Protein AF-A0A2X3F8Z5-F1 (afdb_monomer_lite)

Sequence (65 aa):
MPGFRLEAQQQLAYPMILTGSEAQALLQMTPFAWRAKAEVHAALRQQPTFGCQTDFMIHCWQREA

Organism: Klebsiella pneumoniae (NCBI:txid573)

Radius of gyration: 17.8 Å; chains: 1; bounding box: 34×23×48 Å

Foldseek 3Di:
DVQKDFPDKDKDKDKDKDALVVVLVVLCPDPCVVVDDPVNNVVSNPHRIDIDMDIDIDIDIDGHD

InterPro domains:
  IPR029063 S-adenosyl-L-methionine-dependent methyltransferase superfamily [G3DSA:3.40.50.150] (1-65)

pLDDT: mean 94.72, std 4.47, range [66.25, 98.06]

Secondary structure (DSSP, 8-state):
-TTEEEEEEEEEEEEEEE-HHHHHHHHHTSTTGGGS-HHHHHHHHH-S-EEEEEEEEEEEEEE--

Structure (mmCIF, N/CA/C/O backbone):
data_AF-A0A2X3F8Z5-F1
#
_entry.id   AF-A0A2X3F8Z5-F1
#
loop_
_atom_site.group_PDB
_atom_site.id
_atom_site.type_symbol
_atom_site.label_atom_id
_atom_site.label_alt_id
_atom_site.label_comp_id
_atom_site.label_asym_id
_atom_site.label_entity_id
_atom_site.label_seq_id
_atom_site.pdbx_PDB_ins_code
_atom_site.Cartn_x
_atom_site.Cartn_y
_atom_site.Cartn_z
_atom_site.occupancy
_atom_site.B_iso_or_equiv
_atom_site.auth_seq_id
_atom_site.auth_comp_id
_atom_site.auth_asym_id
_atom_site.auth_atom_id
_atom_site.pdbx_PDB_model_num
ATOM 1 N N . MET A 1 1 ? 5.235 1.845 -23.743 1.00 66.25 1 MET A N 1
ATOM 2 C CA . MET A 1 1 ? 5.718 3.246 -23.773 1.00 66.25 1 MET A CA 1
ATOM 3 C C . MET A 1 1 ? 6.522 3.414 -25.052 1.00 66.25 1 MET A C 1
ATOM 5 O O . MET A 1 1 ? 7.259 2.487 -25.354 1.00 66.25 1 MET A O 1
ATOM 9 N N . PRO A 1 2 ? 6.394 4.508 -25.819 1.00 88.44 2 PRO A N 1
ATOM 10 C CA . PRO A 1 2 ? 7.251 4.713 -26.990 1.00 88.44 2 PRO A CA 1
ATOM 11 C C . PRO A 1 2 ? 8.737 4.632 -26.596 1.00 88.44 2 PRO A C 1
ATOM 13 O O . PRO A 1 2 ? 9.130 5.263 -25.614 1.00 88.44 2 PRO A O 1
ATOM 16 N N . GLY A 1 3 ? 9.534 3.829 -27.309 1.00 94.88 3 GLY A N 1
ATOM 17 C CA . GLY A 1 3 ? 10.960 3.614 -27.023 1.00 94.88 3 GLY A CA 1
ATOM 18 C C . GLY A 1 3 ? 11.270 2.648 -25.870 1.00 94.88 3 GLY A C 1
ATOM 19 O O . GLY A 1 3 ? 12.422 2.569 -25.442 1.00 94.88 3 GLY A O 1
ATOM 20 N N . PHE A 1 4 ? 10.274 1.931 -25.334 1.00 96.56 4 PHE A N 1
ATOM 21 C CA . PHE A 1 4 ? 10.460 0.922 -24.288 1.00 96.56 4 PHE A CA 1
ATOM 22 C C . PHE A 1 4 ? 9.629 -0.334 -24.556 1.00 96.56 4 PHE A C 1
ATOM 24 O O . PHE A 1 4 ? 8.403 -0.265 -24.700 1.00 96.56 4 PHE A O 1
ATOM 31 N N . ARG A 1 5 ? 10.286 -1.492 -24.476 1.00 96.38 5 ARG A N 1
ATOM 32 C CA . ARG A 1 5 ? 9.665 -2.815 -24.512 1.00 96.38 5 ARG A CA 1
ATOM 33 C C . ARG A 1 5 ? 9.396 -3.311 -23.093 1.00 96.38 5 ARG A C 1
ATOM 35 O O . ARG A 1 5 ? 10.253 -3.190 -22.220 1.00 96.38 5 ARG A O 1
ATOM 42 N N . LEU A 1 6 ? 8.212 -3.876 -22.858 1.00 96.69 6 LEU A N 1
ATOM 43 C CA . LEU A 1 6 ? 7.930 -4.606 -21.620 1.00 96.69 6 LEU A CA 1
ATOM 44 C C . LEU A 1 6 ? 8.694 -5.931 -21.662 1.00 96.69 6 LEU A C 1
ATOM 46 O O . LEU A 1 6 ? 8.412 -6.768 -22.513 1.00 96.69 6 LEU A O 1
ATOM 50 N N . GLU A 1 7 ? 9.656 -6.101 -20.766 1.00 97.12 7 GLU A N 1
ATOM 51 C CA . GLU A 1 7 ? 10.501 -7.296 -20.716 1.00 97.12 7 GLU A CA 1
ATOM 52 C C . GLU A 1 7 ? 9.918 -8.350 -19.773 1.00 97.12 7 GLU A C 1
ATOM 54 O O . GLU A 1 7 ? 9.963 -9.545 -20.050 1.00 97.12 7 GLU A O 1
ATOM 59 N N . ALA A 1 8 ? 9.327 -7.907 -18.663 1.00 97.50 8 ALA A N 1
ATOM 60 C CA . ALA A 1 8 ? 8.678 -8.794 -17.713 1.00 97.50 8 ALA A CA 1
ATOM 61 C C . ALA A 1 8 ? 7.543 -8.088 -16.974 1.00 97.50 8 ALA A C 1
ATOM 63 O O . ALA A 1 8 ? 7.578 -6.879 -16.734 1.00 97.50 8 ALA A O 1
ATOM 64 N N . GLN A 1 9 ? 6.564 -8.880 -16.555 1.00 97.88 9 GLN A N 1
ATOM 65 C CA . GLN A 1 9 ? 5.497 -8.466 -15.659 1.00 97.88 9 GLN A CA 1
ATOM 66 C C . GLN A 1 9 ? 5.311 -9.534 -14.586 1.00 97.88 9 GLN A C 1
ATOM 68 O O . GLN A 1 9 ? 5.334 -10.728 -14.881 1.00 97.88 9 GLN A O 1
ATOM 73 N N . GLN A 1 10 ? 5.090 -9.094 -13.352 1.00 98.00 10 GLN A N 1
ATOM 74 C CA . GLN A 1 10 ? 4.820 -9.971 -12.226 1.00 98.00 10 GLN A CA 1
ATOM 75 C C . GLN A 1 10 ? 3.760 -9.359 -11.315 1.00 98.00 10 GLN A C 1
ATOM 77 O O . GLN A 1 10 ? 3.842 -8.186 -10.955 1.00 98.00 10 GLN A O 1
ATOM 82 N N . GLN A 1 11 ? 2.806 -10.186 -10.892 1.00 97.94 11 GLN A N 1
ATOM 83 C CA . GLN A 1 11 ? 1.929 -9.873 -9.772 1.00 97.94 11 GLN A CA 1
ATOM 84 C C . GLN A 1 11 ? 2.535 -10.435 -8.482 1.00 97.94 11 GLN A C 1
ATOM 86 O O . GLN A 1 11 ? 2.973 -11.587 -8.442 1.00 97.94 11 GLN A O 1
ATOM 91 N N . LEU A 1 12 ? 2.569 -9.622 -7.432 1.00 98.06 12 LEU A N 1
ATOM 92 C CA . LEU A 1 12 ? 3.050 -9.998 -6.110 1.00 98.06 12 LEU A CA 1
ATOM 93 C C . LEU A 1 12 ? 1.971 -9.661 -5.087 1.00 98.06 12 LEU A C 1
ATOM 95 O O . LEU A 1 12 ? 1.792 -8.498 -4.732 1.00 98.06 12 LEU A O 1
ATOM 99 N N . ALA A 1 13 ? 1.284 -10.692 -4.604 1.00 98.00 13 ALA A N 1
ATOM 100 C CA . ALA A 1 13 ? 0.268 -10.564 -3.574 1.00 98.00 13 ALA A CA 1
ATOM 101 C C . ALA A 1 13 ? 0.642 -11.382 -2.337 1.00 98.00 13 ALA A C 1
ATOM 103 O O . ALA A 1 13 ? 1.077 -12.529 -2.452 1.00 98.00 13 ALA A O 1
ATOM 104 N N . TYR A 1 14 ? 0.470 -10.795 -1.156 1.00 97.88 14 TYR A N 1
ATOM 105 C CA . TYR A 1 14 ? 0.715 -11.478 0.112 1.00 97.88 14 TYR A CA 1
ATOM 106 C C . TYR A 1 14 ? -0.132 -10.886 1.248 1.00 97.88 14 TYR A C 1
ATOM 108 O O . TYR A 1 14 ? -0.470 -9.696 1.220 1.00 97.88 14 TYR A O 1
ATOM 116 N N . PRO A 1 15 ? -0.497 -11.703 2.253 1.00 97.69 15 PRO A N 1
ATOM 117 C CA . PRO A 1 15 ? -1.182 -11.217 3.439 1.00 97.69 15 PRO A CA 1
ATOM 118 C C . PRO A 1 15 ? -0.212 -10.479 4.368 1.00 97.69 15 PRO A C 1
ATOM 120 O O . PRO A 1 15 ? 0.964 -10.826 4.478 1.00 97.69 15 PRO A O 1
ATOM 123 N N . MET A 1 16 ? -0.731 -9.496 5.091 1.00 97.31 16 MET A N 1
ATOM 124 C CA . MET A 1 16 ? -0.048 -8.790 6.166 1.00 97.31 16 MET A CA 1
ATOM 125 C C . MET A 1 16 ? -0.897 -8.847 7.429 1.00 97.31 16 MET A C 1
ATOM 127 O O . MET A 1 16 ? -2.125 -8.757 7.374 1.00 97.31 16 MET A O 1
ATOM 131 N N . ILE A 1 17 ? -0.231 -8.967 8.574 1.00 97.56 17 ILE A N 1
ATOM 132 C CA . ILE A 1 17 ? -0.853 -8.789 9.883 1.00 97.56 17 ILE A CA 1
ATOM 133 C C . ILE A 1 17 ? -0.210 -7.566 10.514 1.00 97.56 17 ILE A C 1
ATOM 135 O O . ILE A 1 17 ? 0.999 -7.539 10.727 1.00 97.56 17 ILE A O 1
ATOM 139 N N . LEU A 1 18 ? -1.033 -6.560 10.778 1.00 97.25 18 LEU A N 1
ATOM 140 C CA . LEU A 1 18 ? -0.629 -5.280 11.340 1.00 97.25 18 LEU A CA 1
ATOM 141 C C . LEU A 1 18 ? -1.206 -5.125 12.743 1.00 97.25 18 LEU A C 1
ATOM 143 O O . LEU A 1 18 ? -2.270 -5.660 13.056 1.00 97.25 18 LEU A O 1
ATOM 147 N N . THR A 1 19 ? -0.548 -4.337 13.579 1.00 97.69 19 THR A N 1
ATOM 148 C CA . THR A 1 19 ? -1.167 -3.801 14.794 1.00 97.69 19 THR A CA 1
ATOM 149 C C . THR A 1 19 ? -2.238 -2.770 14.437 1.00 97.69 19 THR A C 1
ATOM 151 O O . THR A 1 19 ? -2.218 -2.169 13.358 1.00 97.69 19 THR A O 1
ATOM 154 N N . GLY A 1 20 ? -3.161 -2.497 15.361 1.00 96.31 20 GLY A N 1
ATOM 155 C CA . GLY A 1 20 ? -4.190 -1.480 15.148 1.00 96.31 20 GLY A CA 1
ATOM 156 C C . GLY A 1 20 ? -3.634 -0.082 14.846 1.00 96.31 20 GLY A C 1
ATOM 157 O O . GLY A 1 20 ? -4.186 0.648 14.019 1.00 96.31 20 GLY A O 1
ATOM 158 N N . SER A 1 21 ? -2.503 0.293 15.454 1.00 94.81 21 SER A N 1
ATOM 159 C CA . SER A 1 21 ? -1.829 1.564 15.161 1.00 94.81 21 SER A CA 1
ATOM 160 C C . SER A 1 21 ? -1.221 1.604 13.760 1.00 94.81 21 SER A C 1
ATOM 162 O O . SER A 1 21 ? -1.355 2.616 13.073 1.00 94.81 21 SER A O 1
ATOM 164 N N . GLU A 1 22 ? -0.594 0.515 13.307 1.00 96.75 22 GLU A N 1
ATOM 165 C CA . GLU A 1 22 ? -0.036 0.417 11.951 1.00 96.75 22 GLU A CA 1
ATOM 166 C C . GLU A 1 22 ? -1.138 0.425 10.891 1.00 96.75 22 GLU A C 1
ATOM 168 O O . GLU A 1 22 ? -1.031 1.141 9.898 1.00 96.75 22 GLU A O 1
ATOM 173 N N . ALA A 1 23 ? -2.235 -0.301 11.124 1.00 96.12 23 ALA A N 1
ATOM 174 C CA . ALA A 1 23 ? -3.392 -0.301 10.235 1.00 96.12 23 ALA A CA 1
ATOM 175 C C . ALA A 1 23 ? -3.995 1.106 10.093 1.00 96.12 23 ALA A C 1
ATOM 177 O O . ALA A 1 23 ? -4.376 1.525 8.998 1.00 96.12 23 ALA A O 1
ATOM 178 N N . GLN A 1 24 ? -4.043 1.871 11.187 1.00 94.94 24 GLN A N 1
ATOM 179 C CA . GLN A 1 24 ? -4.528 3.246 11.148 1.00 94.94 24 GLN A CA 1
ATOM 180 C C . GLN A 1 24 ? -3.579 4.17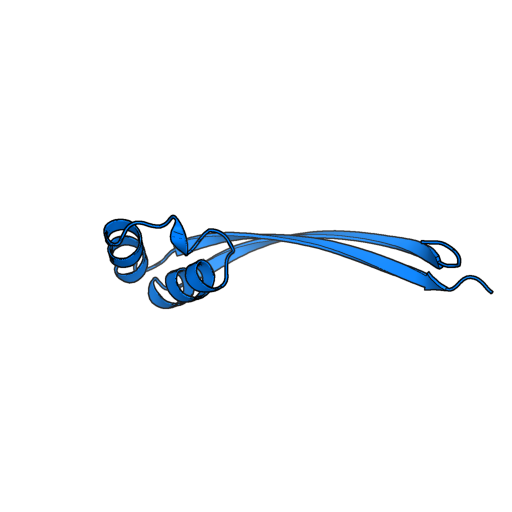7 10.396 1.00 94.94 24 GLN A C 1
ATOM 182 O O . GLN A 1 24 ? -4.049 4.988 9.595 1.00 94.94 24 GLN A O 1
ATOM 187 N N . ALA A 1 25 ? -2.273 4.071 10.641 1.00 94.94 25 ALA A N 1
ATOM 188 C CA . ALA A 1 25 ? -1.278 4.840 9.903 1.00 94.94 25 ALA A CA 1
ATOM 189 C C . ALA A 1 25 ? -1.373 4.538 8.399 1.00 94.94 25 ALA A C 1
ATOM 191 O O . ALA A 1 25 ? -1.432 5.459 7.585 1.00 94.94 25 ALA A O 1
ATOM 192 N N . LEU A 1 26 ? -1.510 3.258 8.038 1.00 95.69 26 LEU A N 1
ATOM 193 C CA . LEU A 1 26 ? -1.704 2.833 6.657 1.00 95.69 26 LEU A CA 1
ATOM 194 C C . LEU A 1 26 ? -2.967 3.456 6.052 1.00 95.69 26 LEU A C 1
ATOM 196 O O . LEU A 1 26 ? -2.887 4.038 4.975 1.00 95.69 26 LEU A O 1
ATOM 200 N N . LEU A 1 27 ? -4.109 3.415 6.754 1.00 95.31 27 LEU A N 1
ATOM 201 C CA . LEU A 1 27 ? -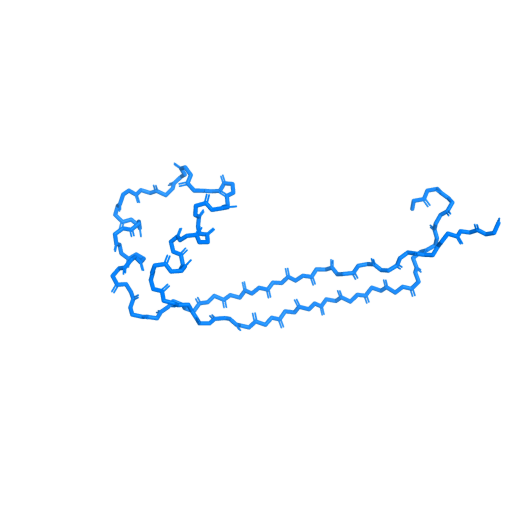5.359 4.041 6.303 1.00 95.31 27 LEU A CA 1
ATOM 202 C C . LEU A 1 27 ? -5.183 5.542 6.025 1.00 95.31 27 LEU A C 1
ATOM 204 O O . LEU A 1 27 ? -5.688 6.024 5.011 1.00 95.31 27 LEU A O 1
ATOM 208 N N . GLN A 1 28 ? -4.458 6.267 6.883 1.00 94.44 28 GLN A N 1
ATOM 209 C CA . GLN A 1 28 ? -4.200 7.707 6.730 1.00 94.44 28 GLN A CA 1
ATOM 210 C C . GLN A 1 28 ? -3.372 8.049 5.487 1.00 94.44 28 GLN A C 1
ATOM 212 O O . GLN A 1 28 ? -3.506 9.146 4.951 1.00 94.44 28 GLN A O 1
ATOM 217 N N . MET A 1 29 ? -2.561 7.110 5.003 1.00 95.94 29 MET A N 1
ATOM 218 C CA . MET A 1 29 ? -1.772 7.256 3.778 1.00 95.94 29 MET A CA 1
ATOM 219 C C . MET A 1 29 ? -2.550 6.860 2.514 1.00 95.94 29 MET A C 1
ATOM 221 O O . MET A 1 29 ? -1.984 6.849 1.422 1.00 95.94 29 MET A O 1
ATOM 225 N N . THR A 1 30 ? -3.845 6.540 2.634 1.00 93.94 30 THR A N 1
ATOM 226 C CA . THR A 1 30 ? -4.695 6.197 1.488 1.00 93.94 30 THR A CA 1
ATOM 227 C C . THR A 1 30 ? -5.597 7.358 1.057 1.00 93.94 30 THR A C 1
ATOM 229 O O . THR A 1 30 ? -6.052 8.142 1.895 1.00 93.94 30 THR A O 1
ATOM 232 N N . PRO A 1 31 ? -5.992 7.420 -0.230 1.00 93.69 31 PRO A N 1
ATOM 233 C CA . PRO A 1 31 ? -6.981 8.388 -0.715 1.00 93.69 31 PRO A CA 1
ATOM 234 C C . PRO A 1 31 ? -8.354 8.306 -0.026 1.00 93.69 31 PRO A C 1
ATOM 236 O O . PRO A 1 31 ? -9.165 9.223 -0.152 1.00 93.69 31 PRO A O 1
ATOM 239 N N . PHE A 1 32 ? -8.642 7.213 0.686 1.00 89.88 32 PHE A N 1
ATOM 240 C CA . PHE A 1 32 ? -9.927 6.968 1.343 1.00 89.88 32 PHE A CA 1
ATOM 241 C C . PHE A 1 32 ? -9.957 7.414 2.806 1.00 89.88 32 PHE A C 1
ATOM 243 O O . PHE A 1 32 ? -11.024 7.361 3.418 1.00 89.88 32 PHE A O 1
ATOM 250 N N . ALA A 1 33 ? -8.834 7.891 3.355 1.00 92.00 33 ALA A N 1
ATOM 251 C CA . ALA A 1 33 ? -8.716 8.293 4.756 1.00 92.00 33 ALA A CA 1
ATOM 252 C C . ALA A 1 33 ? -9.828 9.259 5.196 1.00 92.00 33 ALA A C 1
ATOM 254 O O . ALA A 1 33 ? -10.419 9.085 6.254 1.00 92.00 33 ALA A O 1
ATOM 255 N N . TRP A 1 34 ? -10.171 10.238 4.353 1.00 90.94 34 TRP A N 1
ATOM 256 C CA . TRP A 1 34 ? -11.186 11.252 4.663 1.00 90.94 34 TRP A CA 1
ATOM 257 C C . TRP A 1 34 ? -12.617 10.705 4.742 1.00 90.94 34 TRP A C 1
ATOM 259 O O . TRP A 1 34 ? -13.491 11.348 5.316 1.00 90.94 34 TRP A O 1
ATOM 269 N N . ARG A 1 35 ? -12.878 9.531 4.153 1.00 93.38 35 ARG A N 1
ATOM 270 C CA . ARG A 1 35 ? -14.198 8.884 4.191 1.00 93.38 35 ARG A CA 1
ATOM 271 C C . ARG A 1 35 ? -14.403 8.053 5.454 1.00 93.38 35 ARG A C 1
ATOM 273 O O . ARG A 1 35 ? -15.536 7.667 5.742 1.00 93.38 35 ARG A O 1
ATOM 280 N N . ALA A 1 36 ? -13.335 7.741 6.184 1.00 91.19 36 ALA A N 1
ATOM 281 C CA . ALA A 1 36 ? -13.424 6.944 7.393 1.00 91.19 36 ALA A CA 1
ATOM 282 C C . ALA A 1 36 ? -14.014 7.778 8.540 1.00 91.19 36 ALA A C 1
ATOM 284 O O . ALA A 1 36 ? -13.520 8.845 8.896 1.00 91.19 36 ALA A O 1
ATOM 285 N N . LYS A 1 37 ? -15.105 7.280 9.130 1.00 94.12 37 LYS A N 1
ATOM 286 C CA . LYS A 1 37 ? -15.714 7.892 10.318 1.00 94.12 37 LYS A CA 1
ATOM 287 C C . LYS A 1 37 ? -14.793 7.724 11.528 1.00 94.12 37 LYS A C 1
ATOM 289 O O . LYS A 1 37 ? -14.033 6.759 11.603 1.00 94.12 37 LYS A O 1
ATOM 294 N N . ALA A 1 38 ? -14.927 8.602 12.522 1.00 90.88 38 ALA A N 1
ATOM 295 C CA . ALA A 1 38 ? -14.162 8.523 13.771 1.00 90.88 38 ALA A CA 1
ATOM 296 C C . ALA A 1 38 ? -14.266 7.143 14.457 1.00 90.88 38 ALA A C 1
ATOM 298 O O . ALA A 1 38 ? -13.272 6.627 14.962 1.00 90.88 38 ALA A O 1
ATOM 299 N N . GLU A 1 39 ? -15.443 6.514 14.399 1.00 94.25 39 GLU A N 1
ATOM 300 C CA . GLU A 1 39 ? -15.696 5.161 14.915 1.00 94.25 39 GLU A CA 1
ATOM 301 C C . GLU A 1 39 ? -14.801 4.100 14.258 1.00 94.25 39 GLU A C 1
ATOM 303 O O . GLU A 1 39 ? -14.271 3.231 14.944 1.00 94.25 39 GLU A O 1
ATOM 308 N N . VAL A 1 40 ? -14.567 4.204 12.945 1.00 92.62 40 VAL A N 1
ATOM 309 C CA . VAL A 1 40 ? -13.698 3.278 12.202 1.00 92.62 40 VAL A CA 1
ATOM 310 C C . VAL A 1 40 ? -12.253 3.438 12.656 1.00 92.62 40 VAL A C 1
ATOM 312 O O . VAL A 1 40 ? -11.577 2.446 12.903 1.00 92.62 40 VAL A O 1
ATOM 315 N N . HIS A 1 41 ? -11.782 4.674 12.838 1.00 90.12 41 HIS A N 1
ATOM 316 C CA . HIS A 1 41 ? -10.434 4.918 13.356 1.00 90.12 41 HIS A CA 1
ATOM 317 C C . HIS A 1 41 ? -10.246 4.375 14.777 1.00 90.12 41 HIS A C 1
ATOM 319 O O . HIS A 1 41 ? -9.194 3.812 15.079 1.00 90.12 41 HIS A O 1
ATOM 325 N N . ALA A 1 42 ? -11.250 4.535 15.645 1.00 92.38 42 ALA A N 1
ATOM 326 C CA . ALA A 1 42 ? -11.210 4.010 17.005 1.00 92.38 42 ALA A CA 1
ATOM 327 C C . ALA A 1 42 ? -11.200 2.474 17.018 1.00 92.38 42 ALA A C 1
ATOM 329 O O . ALA A 1 42 ? -10.351 1.883 17.686 1.00 92.38 42 ALA A O 1
ATOM 330 N N . ALA A 1 43 ? -12.080 1.842 16.237 1.00 93.75 43 ALA A N 1
ATOM 331 C CA . ALA A 1 43 ? -12.156 0.390 16.118 1.00 93.75 43 ALA A CA 1
ATOM 332 C C . ALA A 1 43 ? -10.845 -0.205 15.585 1.00 93.75 43 ALA A C 1
ATOM 334 O O . ALA A 1 43 ? -10.315 -1.147 16.170 1.00 93.75 43 ALA A O 1
ATOM 335 N N . LEU A 1 44 ? -10.279 0.393 14.532 1.00 93.38 44 LEU A N 1
ATOM 336 C CA . LEU A 1 44 ? -9.028 -0.067 13.933 1.00 93.38 44 LEU A CA 1
ATOM 337 C C . LEU A 1 44 ? -7.863 0.032 14.927 1.00 93.38 44 LEU A C 1
ATOM 339 O O . LEU A 1 44 ? -7.091 -0.908 15.060 1.00 93.38 44 LEU A O 1
ATOM 343 N N . ARG A 1 45 ? -7.768 1.135 15.684 1.00 93.25 45 ARG A N 1
ATOM 344 C CA . ARG A 1 45 ? -6.708 1.345 16.683 1.00 93.25 45 ARG A CA 1
ATOM 345 C C . ARG A 1 45 ? -6.796 0.374 17.864 1.00 93.25 45 ARG A C 1
ATOM 347 O O . ARG A 1 45 ? -5.763 -0.000 18.409 1.00 93.25 45 ARG A O 1
ATOM 354 N N . GLN A 1 46 ? -8.005 -0.009 18.274 1.00 95.00 46 GLN A N 1
ATOM 355 C CA . GLN A 1 46 ? -8.226 -0.967 19.365 1.00 95.00 46 GLN A CA 1
ATOM 356 C C . GLN A 1 46 ? -8.012 -2.421 18.936 1.00 95.00 46 GLN A C 1
ATOM 358 O O . GLN A 1 46 ? -7.955 -3.312 19.784 1.00 95.00 46 GLN A O 1
ATOM 363 N N . GLN A 1 47 ? -7.897 -2.675 17.633 1.00 95.50 47 GLN A N 1
ATOM 364 C CA . GLN A 1 47 ? -7.731 -4.018 17.121 1.00 95.50 47 GLN A CA 1
ATOM 365 C C . GLN A 1 47 ? -6.310 -4.532 17.424 1.00 95.50 47 GLN A C 1
ATOM 367 O O . GLN A 1 47 ? -5.332 -3.908 17.005 1.00 95.50 47 GLN A O 1
ATOM 372 N N . PRO A 1 48 ? -6.159 -5.669 18.134 1.00 93.75 48 PRO A N 1
ATOM 373 C CA . PRO A 1 48 ? -4.838 -6.200 18.475 1.00 93.75 48 PRO A CA 1
ATOM 374 C C . PRO A 1 48 ? -4.085 -6.673 17.228 1.00 93.75 48 PRO A C 1
ATOM 376 O O . PRO A 1 48 ? -2.873 -6.503 17.130 1.00 93.75 48 PRO A O 1
ATOM 379 N N . THR A 1 49 ? -4.818 -7.229 16.261 1.00 95.50 49 THR A N 1
ATOM 380 C CA . THR A 1 49 ? -4.302 -7.678 14.970 1.00 95.50 49 THR A CA 1
ATOM 381 C C . THR A 1 49 ? -5.301 -7.364 13.860 1.00 95.50 49 THR A C 1
ATOM 383 O O . THR A 1 49 ? -6.478 -7.723 13.925 1.00 95.50 49 THR A O 1
ATOM 386 N N . PHE A 1 50 ? -4.823 -6.702 12.815 1.00 96.56 50 PHE A N 1
ATOM 387 C CA . PHE A 1 50 ? -5.563 -6.384 11.605 1.00 96.56 50 PHE A CA 1
ATOM 388 C C . PHE A 1 50 ? -4.940 -7.141 10.433 1.00 96.56 50 PHE A C 1
ATOM 390 O O . PHE A 1 50 ? -3.801 -6.882 10.048 1.00 96.56 50 PHE A O 1
ATOM 397 N N . GLY A 1 51 ? -5.683 -8.104 9.890 1.00 96.44 51 GLY A N 1
ATOM 398 C CA . GLY A 1 51 ? -5.290 -8.826 8.685 1.00 96.44 51 GLY A CA 1
ATOM 399 C C . GLY A 1 51 ? -5.701 -8.051 7.438 1.00 96.44 51 GLY A C 1
ATOM 400 O O . GLY A 1 51 ? -6.869 -7.696 7.288 1.00 96.44 51 GLY A O 1
ATOM 401 N N . CYS A 1 52 ? -4.763 -7.819 6.528 1.00 95.31 52 CYS A N 1
ATOM 402 C CA . CYS A 1 52 ? -5.043 -7.266 5.208 1.00 95.31 52 CYS A CA 1
ATOM 403 C C . CYS A 1 52 ? -4.186 -7.943 4.138 1.00 95.31 52 CYS A C 1
ATOM 405 O O . CYS A 1 52 ? -3.324 -8.763 4.440 1.00 95.31 52 CYS A O 1
ATOM 407 N N . GLN A 1 53 ? -4.444 -7.625 2.875 1.00 96.38 53 GLN A N 1
ATOM 408 C CA . GLN A 1 53 ? -3.657 -8.113 1.750 1.00 96.38 53 GLN A CA 1
ATOM 409 C C . GLN A 1 53 ? -3.018 -6.932 1.032 1.00 96.38 53 GLN A C 1
ATOM 411 O O . GLN A 1 53 ? -3.633 -5.874 0.879 1.00 96.38 53 GLN A O 1
ATOM 416 N N . THR A 1 54 ? -1.797 -7.141 0.561 1.00 96.06 54 THR A N 1
ATOM 417 C CA . THR A 1 54 ? -1.155 -6.270 -0.415 1.00 96.06 54 THR A CA 1
ATOM 418 C C . THR A 1 54 ? -1.118 -6.965 -1.760 1.00 96.06 54 THR A C 1
ATOM 420 O O . THR A 1 54 ? -0.954 -8.181 -1.827 1.00 96.06 54 THR A O 1
ATOM 423 N N . ASP A 1 55 ? -1.285 -6.183 -2.819 1.00 97.62 55 ASP A N 1
ATOM 424 C CA . ASP A 1 55 ? -1.206 -6.646 -4.195 1.00 97.62 55 ASP A CA 1
ATOM 425 C C . ASP A 1 55 ? -0.447 -5.603 -5.018 1.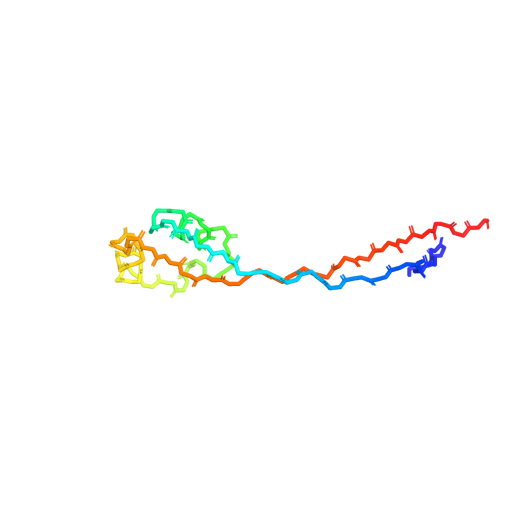00 97.62 55 ASP A C 1
ATOM 427 O O . ASP A 1 55 ? -0.849 -4.438 -5.094 1.00 97.62 55 ASP A O 1
ATOM 431 N N . PHE A 1 56 ? 0.686 -6.011 -5.582 1.00 97.56 56 PHE A N 1
ATOM 432 C CA . PHE A 1 56 ? 1.521 -5.194 -6.447 1.00 97.56 56 PHE A CA 1
ATOM 433 C C . PHE A 1 56 ? 1.542 -5.774 -7.855 1.00 97.56 56 PHE A C 1
ATOM 435 O O . PHE A 1 56 ? 1.780 -6.966 -8.044 1.00 97.56 56 PHE A O 1
ATOM 442 N N . MET A 1 57 ? 1.412 -4.900 -8.851 1.00 97.75 57 MET A N 1
ATOM 443 C CA . MET A 1 57 ? 1.741 -5.219 -10.235 1.00 97.75 57 MET A CA 1
ATOM 444 C C . MET A 1 57 ? 3.076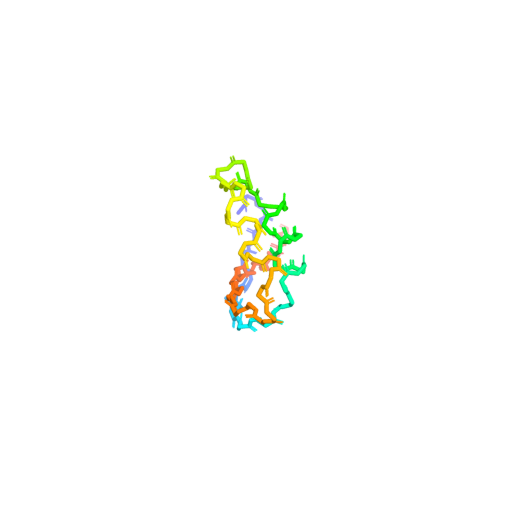 -4.565 -10.590 1.00 97.75 57 MET A C 1
ATOM 446 O O . MET A 1 57 ? 3.190 -3.340 -10.619 1.00 97.75 57 MET A O 1
ATOM 450 N N . ILE A 1 58 ? 4.093 -5.384 -10.837 1.00 97.88 58 ILE A N 1
ATOM 451 C CA . ILE A 1 58 ? 5.459 -4.951 -11.127 1.00 97.88 58 ILE A CA 1
ATOM 452 C C . ILE A 1 58 ? 5.709 -5.130 -12.624 1.00 97.88 58 ILE A C 1
ATOM 454 O O . ILE A 1 58 ? 5.561 -6.230 -13.156 1.00 97.88 58 ILE A O 1
ATOM 458 N N . HIS A 1 59 ? 6.114 -4.054 -13.300 1.00 97.75 59 HIS A N 1
ATOM 459 C CA . HIS A 1 59 ? 6.470 -4.064 -14.719 1.00 97.75 59 HIS A CA 1
ATOM 460 C C . HIS A 1 59 ? 7.942 -3.689 -14.904 1.00 97.75 59 HIS A C 1
ATOM 462 O O . HIS A 1 59 ? 8.369 -2.619 -14.468 1.00 97.75 59 HIS A O 1
ATOM 468 N N . CYS A 1 60 ? 8.703 -4.542 -15.587 1.00 96.94 60 CYS A N 1
ATOM 469 C CA . CYS A 1 60 ? 10.082 -4.279 -15.978 1.00 96.94 60 CYS A CA 1
ATOM 470 C C . CYS A 1 60 ? 10.127 -3.870 -17.451 1.00 96.94 60 CYS A C 1
ATOM 472 O O . CYS A 1 60 ? 9.732 -4.641 -18.326 1.00 96.94 60 CYS A O 1
ATOM 474 N N . TRP A 1 61 ? 10.615 -2.661 -17.722 1.00 97.06 61 TRP A N 1
ATOM 475 C CA . TRP A 1 61 ?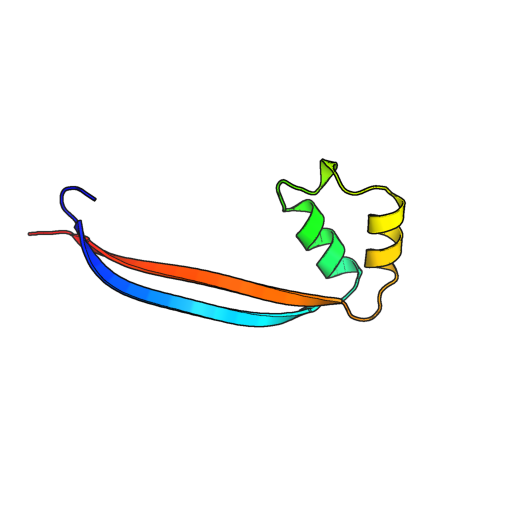 10.703 -2.107 -19.070 1.00 97.06 61 TRP A CA 1
ATOM 476 C C . TRP A 1 61 ? 12.160 -1.929 -19.475 1.00 97.06 61 TRP A C 1
ATOM 478 O O . TRP A 1 61 ? 12.954 -1.360 -18.726 1.00 97.06 61 TRP A O 1
ATOM 488 N N . GLN A 1 62 ? 12.490 -2.361 -20.685 1.00 96.81 62 GLN A N 1
ATOM 489 C CA . GLN A 1 62 ? 13.794 -2.155 -21.294 1.00 96.81 62 GLN A CA 1
ATOM 490 C C . GLN A 1 62 ? 13.687 -1.084 -22.377 1.00 96.81 62 GLN A C 1
ATOM 492 O O . GLN A 1 62 ? 12.776 -1.117 -23.203 1.00 96.81 62 GLN A O 1
ATOM 497 N N . ARG A 1 63 ? 14.622 -0.128 -22.383 1.00 96.81 63 ARG A N 1
ATOM 498 C CA . ARG A 1 63 ? 14.713 0.867 -23.456 1.00 96.81 63 ARG A CA 1
ATOM 499 C C . ARG A 1 63 ? 15.130 0.181 -24.758 1.00 96.81 63 ARG A C 1
ATOM 501 O O . ARG A 1 63 ? 16.072 -0.610 -24.754 1.00 96.81 63 ARG A O 1
ATOM 508 N N . GLU A 1 64 ? 14.428 0.486 -25.839 1.00 92.25 64 GLU A N 1
ATOM 509 C CA . GLU A 1 64 ? 14.775 0.026 -27.186 1.00 92.25 64 GLU A CA 1
ATOM 510 C C . GLU A 1 64 ? 16.089 0.691 -27.643 1.00 92.25 64 GLU A C 1
ATOM 512 O O . GLU A 1 64 ? 16.463 1.750 -27.126 1.00 92.25 64 GLU A O 1
ATOM 517 N N . ALA A 1 65 ? 16.833 0.016 -28.525 1.00 83.94 65 ALA A N 1
ATOM 518 C CA . ALA A 1 65 ? 18.136 0.482 -29.012 1.00 83.94 65 ALA A CA 1
ATOM 519 C C . ALA A 1 65 ? 18.013 1.713 -29.920 1.00 83.94 65 ALA A C 1
ATOM 521 O O . ALA A 1 65 ? 17.036 1.768 -30.701 1.00 83.94 65 ALA A O 1
#

=== Feature glossary ===
Annotated list of the representations used here:

Nearest PDB structures. The Foldseek neighbor list gives the closest experimentally determined structures in the PDB, ranked by structural alignment. TM-score near 1 means near-identical fold; near 0.3 means only rough topology match. This is how one finds what a novel AlphaFold prediction most resembles in the solved-structure universe.

Foldseek 3Di. Foldseek's 3Di representation compresses backbone geometry into a per-residue letter drawn from a learned twenty-state alphabet. It captures the tertiary interaction pattern around each residue — which residues are packe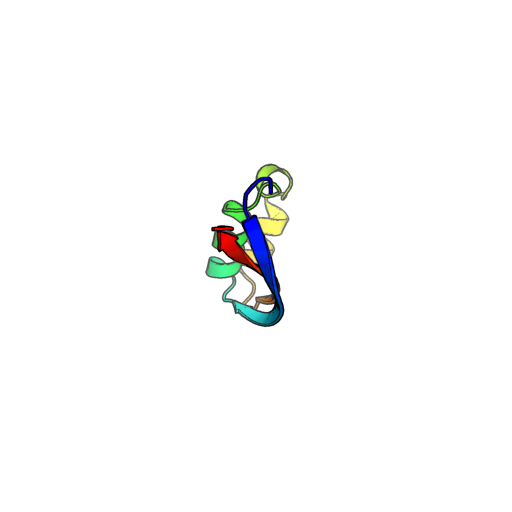d against it in space, regardless of where they are in sequence.

Radius of gyration, Cα contacts, bounding box. Radius of gyration (Rg) is the root-mean-square distance of Cα atoms from their centroid — a single number for overall size and compactness. A globular domain of N residues has Rg ≈ 2.2·N^0.38 Å; an extended or disordered chain has a much larger Rg. The Cα contact count is the number of residue pairs whose Cα atoms are within 8 Å and are more than four positions apart in sequence — a standard proxy for tertiary packing density. The bounding box is the smallest axis-aligned box enclosing all Cα atoms.

InterPro / GO / CATH / organism. The annotation block draws on four external resources. InterPro: which protein families and domains the sequence belongs to. GO: standardized terms for what the protein does, what process it participates in, and where in the cell it acts. CATH: which structural fold it has in the CATH hierarchy. Organism: the species of origin.

mmCIF coordinates. The mmCIF block holds the 3D Cartesian coordinates of each backbone atom (N, Cα, C, O) in ångströms. mmCIF is the PDB's canonical archive format — a tagged-loop text representation of the atomic model.

pLDDT. pLDDT is the predicted lDDT-Cα score: AlphaFold's confidence that the local environment of each residue (all inter-atomic distances within 15 Å) is correctly placed. It is a per-residue number between 0 and 100, with higher meaning more reliable.

Backbone torsions (φ/ψ). φ (phi) and ψ (psi) are the two rotatable backbone dihedrals per residue: φ is the C(i-1)–N–Cα–C torsion, ψ is the N–Cα–C–N(i+1) torsion, both in degrees on (−180°, 180°]. α-helical residues cluster near (−60°, −45°); β-strand residues near (−120°, +130°). A Ramachandran plot is simply a scatter of (φ, ψ) for every residue.

B-factor. For experimental (PDB) structures, the B-factor (temperature factor) quantifies the positional spread of each atom in the crystal — a combination of thermal vibration and static disorder — in units of Å². High B-factors mark flexible loops or poorly resolved regions; low B-factors mark the rigid, well-ordered core.

Secondary structure (3-state, P-SEA). SS3 is a coarse helix/strand/coil call (letters a/b/c) made by the P-SEA algorithm from inter-Cα distances and dihedrals. It is less detailed than DSSP but needs only Cα positions.

Predicted aligned error. Predicted aligned error is AlphaFold's pairwise confidence. Unlike pLDDT (per-residue), PAE is per-residue-pair and captures whether two parts of the structure are correctly placed relative to each other. Units are ångströms of expected positional error.

Solvent-accessible surface area. Solvent-accessible surface area (SASA) is the area in Å² traced out by the centre of a 1.4 Å probe sphere (a water molecule) rolled over the protein's van der Waals surface (Shrake–Rupley / Lee–Richards construction). Buried residues have near-zero SASA; fully exposed residues can exceed 200 Å². The total SASA scales roughly with the number of surface residues.

Secondary structure (8-state, DSSP). The SS8 string is DSSP's per-residue secondary-structure call. α-helix (H) means an i→i+4 H-bond ladder; β-strand (E) means the residue participates in a β-sheet; 3₁₀ (G) and π (I) are tighter and wider helices; T/S are turns/bends; '-' is loop.

Rendered structure images. Structure images are PyMOL renders from six orthogonal camera directions. Cartoon representation draws helices as coils and strands as arrows; sticks shows the backbone as bonds; surface shows the solvent-excluded envelope. Rainbow coloring maps sequence position to hue (blue→red, N→C); chain coloring assigns a distinct color per polypeptide.

Sequence. The amino-acid sequence is the protein's primary structure: the linear order of residues from the N-terminus to the C-terminus, written in one-letter code. Everything else here — the 3D coordinates, the secondary structure, the domain annotations — is ultimately a consequence of this string.

Contact-map, Ramachandran, and PAE plots. Three diagnostic plots accompany the record. The Cα contact map visualizes the tertiary structure as a 2D adjacency matrix (8 Å cutoff, sequence-local contacts suppressed). The Ramachandran plot shows the distribution of backbone (φ, ψ) torsions, with points in the α and β basins reflecting secondary structure content. The PAE plot shows AlphaFold's inter-residue confidence as a color matrix.